Protein AF-A0A8T0HP61-F1 (afdb_monomer)

Structure (mmCIF, N/CA/C/O backbone):
data_AF-A0A8T0HP61-F1
#
_entry.id   AF-A0A8T0HP61-F1
#
loop_
_atom_site.group_PDB
_atom_site.id
_atom_site.type_symbol
_atom_site.label_atom_id
_atom_site.label_alt_id
_atom_site.label_comp_id
_atom_site.label_asym_id
_atom_site.label_entity_id
_atom_site.label_seq_id
_atom_site.pdbx_PDB_ins_code
_atom_site.Cartn_x
_atom_site.Cartn_y
_atom_site.Cartn_z
_atom_site.occupancy
_atom_site.B_iso_or_equiv
_atom_site.auth_seq_id
_atom_site.auth_comp_id
_atom_site.auth_asym_id
_atom_site.auth_atom_id
_atom_site.pdbx_PDB_model_num
ATOM 1 N N . MET A 1 1 ? 28.532 12.326 -23.381 1.00 39.38 1 MET A N 1
ATOM 2 C CA . MET A 1 1 ? 27.988 12.342 -22.011 1.00 39.38 1 MET A CA 1
ATOM 3 C C . MET A 1 1 ? 27.301 11.007 -21.810 1.00 39.38 1 MET A C 1
ATOM 5 O O . MET A 1 1 ? 26.330 10.750 -22.505 1.00 39.38 1 MET A O 1
ATOM 9 N N . ALA A 1 2 ? 27.880 10.115 -21.007 1.00 41.31 2 ALA A N 1
ATOM 10 C CA . ALA A 1 2 ? 27.218 8.866 -20.651 1.00 41.31 2 ALA A CA 1
ATOM 11 C C . ALA A 1 2 ? 26.231 9.195 -19.528 1.00 41.31 2 ALA A C 1
ATOM 13 O O . ALA A 1 2 ? 26.648 9.679 -18.479 1.00 41.31 2 ALA A O 1
ATOM 14 N N . ILE A 1 3 ? 24.940 9.030 -19.795 1.00 49.06 3 ILE A N 1
ATOM 15 C CA . ILE A 1 3 ? 23.896 9.109 -18.774 1.00 49.06 3 ILE A CA 1
ATOM 16 C C . ILE A 1 3 ? 24.109 7.867 -17.904 1.00 49.06 3 ILE A C 1
ATOM 18 O O . ILE A 1 3 ? 24.114 6.752 -18.430 1.00 49.06 3 ILE A O 1
ATOM 22 N N . LEU A 1 4 ? 24.427 8.059 -16.623 1.00 43.94 4 LEU A N 1
ATOM 23 C CA . LEU A 1 4 ? 24.568 6.949 -15.682 1.00 43.94 4 LEU A CA 1
ATOM 24 C C . LEU A 1 4 ? 23.217 6.221 -15.562 1.00 43.94 4 LEU A C 1
ATOM 26 O O . LEU A 1 4 ? 22.179 6.869 -15.705 1.00 43.94 4 LEU A O 1
ATOM 30 N N . PRO A 1 5 ? 23.216 4.893 -15.351 1.00 51.53 5 PRO A N 1
ATOM 31 C CA . PRO A 1 5 ? 21.982 4.149 -15.139 1.00 51.53 5 PRO A CA 1
ATOM 32 C C . PRO A 1 5 ? 21.289 4.693 -13.887 1.00 51.53 5 PRO A C 1
ATOM 34 O O . PRO A 1 5 ? 21.941 4.849 -12.858 1.00 51.53 5 PRO A O 1
ATOM 37 N N . THR A 1 6 ? 19.995 4.988 -13.992 1.00 61.50 6 THR A N 1
ATOM 38 C CA . THR A 1 6 ? 19.115 5.222 -12.843 1.00 61.50 6 THR A CA 1
ATOM 39 C C . THR A 1 6 ? 19.265 4.043 -11.890 1.00 61.50 6 THR A C 1
ATOM 41 O O . THR A 1 6 ? 18.970 2.903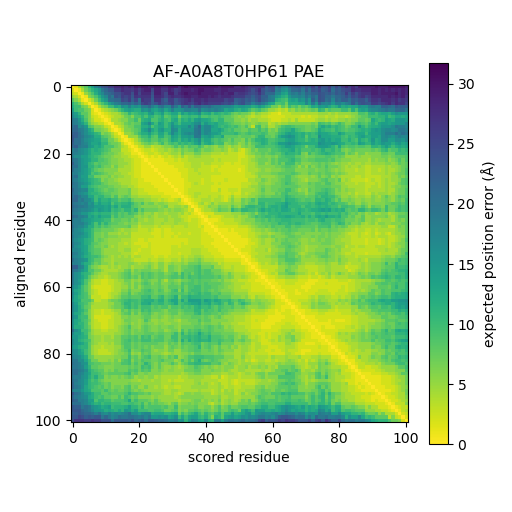 -12.262 1.00 61.50 6 THR A O 1
ATOM 44 N N . ASN A 1 7 ? 19.801 4.279 -10.697 1.00 72.06 7 ASN A N 1
ATOM 45 C CA . ASN A 1 7 ? 20.188 3.214 -9.782 1.00 72.06 7 ASN A CA 1
ATOM 46 C C . ASN A 1 7 ? 19.023 2.902 -8.837 1.00 72.06 7 ASN A C 1
ATOM 48 O O . ASN A 1 7 ? 19.121 3.017 -7.620 1.00 72.06 7 ASN A O 1
ATOM 52 N N . ASN A 1 8 ? 17.900 2.488 -9.427 1.00 81.88 8 ASN A N 1
ATOM 53 C CA . ASN A 1 8 ? 16.704 2.138 -8.674 1.00 81.88 8 ASN A CA 1
ATOM 54 C C . ASN A 1 8 ? 16.952 0.868 -7.848 1.00 81.88 8 ASN A C 1
ATOM 56 O O . ASN A 1 8 ? 17.342 -0.171 -8.390 1.00 81.88 8 ASN A O 1
ATOM 60 N N . VAL A 1 9 ? 16.694 0.935 -6.544 1.00 86.75 9 VAL A N 1
ATOM 61 C CA . VAL A 1 9 ? 16.863 -0.198 -5.627 1.00 86.75 9 VAL A CA 1
ATOM 62 C C . VAL A 1 9 ? 15.515 -0.868 -5.416 1.00 86.75 9 VAL A C 1
ATOM 64 O O . VAL A 1 9 ? 14.582 -0.244 -4.923 1.00 86.75 9 VAL A O 1
ATOM 67 N N . VAL A 1 10 ? 15.411 -2.148 -5.767 1.00 88.00 10 VAL A N 1
ATOM 68 C CA . VAL A 1 10 ? 14.237 -2.960 -5.425 1.00 88.00 10 VAL A CA 1
ATOM 69 C C . VAL A 1 10 ? 14.323 -3.303 -3.943 1.00 88.00 10 VAL A C 1
ATOM 71 O O . VAL A 1 10 ? 15.300 -3.912 -3.506 1.00 88.00 10 VAL A O 1
ATOM 74 N N . LEU A 1 11 ? 13.319 -2.894 -3.180 1.00 85.44 11 LEU A N 1
ATOM 75 C CA . LEU A 1 11 ? 13.176 -3.214 -1.769 1.00 85.44 11 LEU A CA 1
ATOM 76 C C . LEU A 1 11 ? 12.427 -4.546 -1.630 1.00 85.44 11 LEU A C 1
ATOM 78 O O . LEU A 1 11 ? 11.582 -4.898 -2.459 1.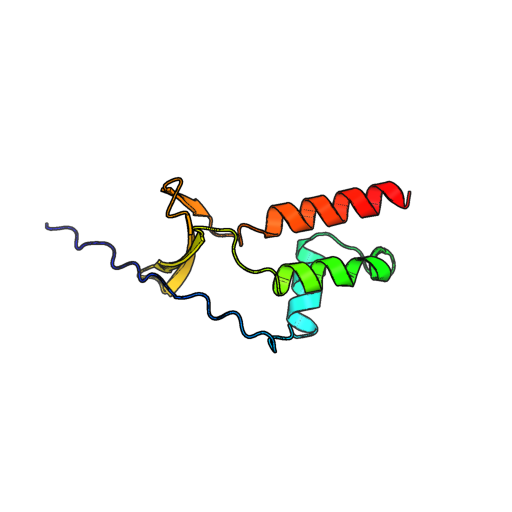00 85.44 11 LEU A O 1
ATOM 82 N N . GLU A 1 12 ? 12.759 -5.309 -0.593 1.00 78.38 12 GLU A N 1
ATOM 83 C CA . GLU A 1 12 ? 11.943 -6.455 -0.199 1.00 78.38 12 GLU A CA 1
ATOM 84 C C . GLU A 1 12 ? 10.818 -5.964 0.704 1.00 78.38 12 GLU A C 1
ATOM 86 O O . GLU A 1 12 ? 11.031 -5.154 1.606 1.00 78.38 12 GLU A O 1
ATOM 91 N N . GLU A 1 13 ? 9.604 -6.420 0.415 1.00 73.88 13 GLU A N 1
ATOM 92 C CA . GLU A 1 13 ? 8.464 -6.181 1.282 1.00 73.88 13 GLU A CA 1
ATOM 93 C C . GLU A 1 13 ? 8.594 -7.108 2.497 1.00 73.88 13 GLU A C 1
ATOM 95 O O . GLU A 1 13 ? 8.365 -8.316 2.407 1.00 73.88 13 GLU A O 1
ATOM 100 N N . GLU A 1 14 ? 9.013 -6.554 3.632 1.00 70.00 14 GLU A N 1
ATOM 101 C CA . GLU A 1 14 ? 8.982 -7.258 4.911 1.00 70.00 14 GLU A CA 1
ATOM 102 C C . GLU A 1 14 ? 7.613 -7.040 5.557 1.00 70.00 14 GLU A C 1
ATOM 104 O O . GLU A 1 14 ? 7.404 -6.100 6.324 1.00 70.00 14 GLU A O 1
ATOM 109 N N . ILE A 1 15 ? 6.658 -7.909 5.221 1.00 66.50 15 ILE A N 1
ATOM 110 C CA . ILE A 1 15 ? 5.364 -7.953 5.903 1.00 66.50 15 ILE A CA 1
ATOM 111 C C . ILE A 1 15 ? 5.613 -8.532 7.299 1.00 66.50 15 ILE A C 1
ATOM 113 O O . ILE A 1 15 ? 5.757 -9.745 7.466 1.00 66.50 15 ILE A O 1
ATOM 117 N N . ASP A 1 16 ? 5.710 -7.670 8.309 1.00 73.38 16 ASP A N 1
ATOM 118 C CA . ASP A 1 16 ? 5.676 -8.114 9.700 1.00 73.38 16 ASP A CA 1
ATOM 119 C C . ASP A 1 16 ? 4.217 -8.406 10.070 1.00 73.38 16 ASP A C 1
ATOM 121 O O . ASP A 1 16 ? 3.388 -7.501 10.122 1.00 73.38 16 ASP A O 1
ATOM 125 N N . ASP A 1 17 ? 3.892 -9.665 10.372 1.00 71.69 17 ASP A N 1
ATOM 126 C CA . ASP A 1 17 ? 2.561 -10.072 10.856 1.00 71.69 17 ASP A CA 1
ATOM 127 C C . ASP A 1 17 ? 2.120 -9.297 12.116 1.00 71.69 17 ASP A C 1
ATOM 129 O O . ASP A 1 17 ? 0.938 -9.273 12.474 1.00 71.69 17 ASP A O 1
ATOM 133 N N . LYS A 1 18 ? 3.073 -8.679 12.825 1.00 76.06 18 LYS A N 1
ATOM 134 C CA . LYS A 1 18 ? 2.846 -7.841 14.007 1.00 76.06 18 LYS A CA 1
ATOM 135 C C . LYS A 1 18 ? 2.771 -6.354 13.685 1.00 76.06 18 LYS A C 1
ATOM 137 O O . LYS A 1 18 ? 2.614 -5.566 14.619 1.00 76.06 18 LYS A O 1
ATOM 142 N N . PHE A 1 19 ? 2.893 -5.969 12.416 1.00 80.88 19 PHE A N 1
ATOM 143 C CA . PHE A 1 19 ? 2.699 -4.594 11.998 1.00 80.88 19 PHE A CA 1
ATOM 144 C C . PHE A 1 19 ? 1.279 -4.165 12.361 1.00 80.88 19 PHE A C 1
ATOM 146 O O . PHE A 1 19 ? 0.276 -4.766 11.956 1.00 80.88 19 PHE A O 1
ATOM 153 N N . GLU A 1 20 ? 1.219 -3.127 13.181 1.00 82.88 20 GLU A N 1
ATOM 1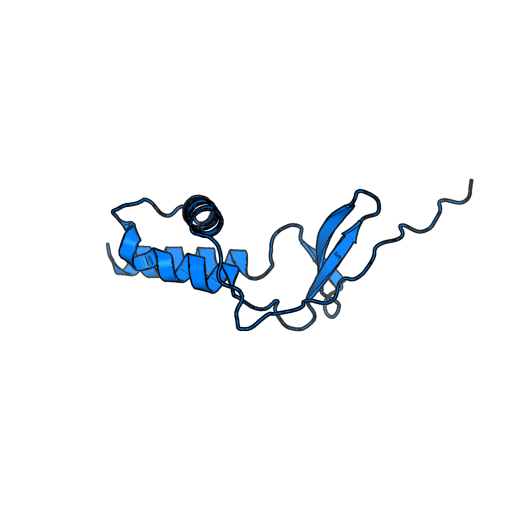54 C CA . GLU A 1 20 ? -0.011 -2.485 13.583 1.00 82.88 20 GLU A CA 1
ATOM 155 C C . GLU A 1 20 ? 0.115 -1.012 13.204 1.00 82.88 20 GLU A C 1
ATOM 157 O O . GLU A 1 20 ? 0.949 -0.328 13.808 1.00 82.88 20 GLU A O 1
ATOM 162 N N . PRO A 1 21 ? -0.653 -0.534 12.206 1.00 86.25 21 PRO A N 1
ATOM 163 C CA . PRO A 1 21 ? -0.632 0.874 11.856 1.00 86.25 21 PRO A CA 1
ATOM 164 C C . PRO A 1 21 ? -1.012 1.704 13.078 1.00 86.25 21 PRO A C 1
ATOM 166 O O . PRO A 1 21 ? -1.918 1.361 13.847 1.00 86.25 21 PRO A O 1
ATOM 169 N N . SER A 1 22 ? -0.296 2.803 13.269 1.00 89.00 22 SER A N 1
ATOM 170 C CA . SER A 1 22 ? -0.624 3.773 14.300 1.00 89.00 22 SER A CA 1
ATOM 171 C C . SER A 1 22 ? -2.001 4.390 14.044 1.00 89.00 22 SER A C 1
ATOM 173 O O . SER A 1 22 ? -2.519 4.400 12.926 1.00 89.00 22 SER A O 1
ATOM 175 N N . GLU A 1 23 ? -2.610 4.940 15.094 1.00 88.00 23 GLU A N 1
ATOM 176 C CA . GLU A 1 23 ? -3.893 5.636 14.960 1.00 88.00 23 GLU A CA 1
ATOM 177 C C . GLU A 1 23 ? -3.791 6.840 14.009 1.00 88.00 23 GLU A C 1
ATOM 179 O O . GLU A 1 23 ? -4.746 7.140 13.298 1.00 88.00 23 GLU A O 1
ATOM 184 N N . GLU A 1 24 ? -2.626 7.493 13.949 1.00 88.81 24 GLU A N 1
ATOM 185 C CA . GLU A 1 24 ? -2.354 8.588 13.013 1.00 88.81 24 GLU A CA 1
ATOM 186 C C . GLU A 1 24 ? -2.343 8.100 11.561 1.00 88.81 24 GLU A C 1
ATOM 188 O O . GLU A 1 24 ? -3.095 8.640 10.753 1.00 88.81 24 GLU A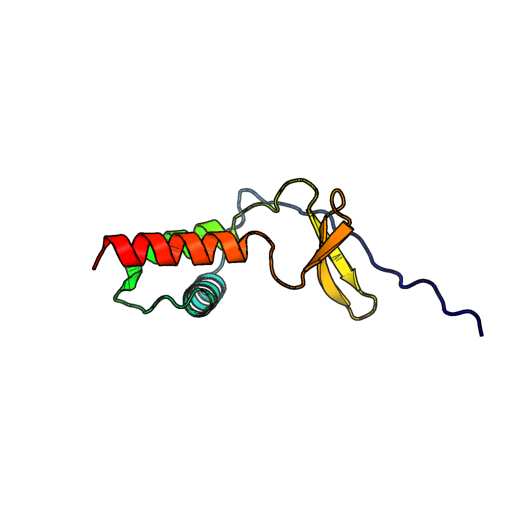 O 1
ATOM 193 N N . GLU A 1 25 ? -1.590 7.041 11.244 1.00 87.94 25 GLU A N 1
ATOM 194 C CA . GLU A 1 25 ? -1.570 6.442 9.897 1.00 87.94 25 GLU A CA 1
ATOM 195 C C . GLU A 1 25 ? -2.963 5.966 9.479 1.00 87.94 25 GLU A C 1
ATOM 197 O O . GLU A 1 25 ? -3.413 6.216 8.360 1.00 87.94 25 GLU A O 1
ATOM 202 N N . LEU A 1 26 ? -3.687 5.335 10.406 1.00 89.69 26 LEU A N 1
ATOM 203 C CA . LEU A 1 26 ? -5.055 4.899 10.175 1.00 89.69 26 LEU A CA 1
ATOM 204 C C . LEU A 1 26 ? -5.974 6.085 9.866 1.00 89.69 26 LEU A C 1
ATOM 206 O O . LEU A 1 26 ? -6.724 6.036 8.897 1.00 89.69 26 LEU A O 1
ATOM 210 N N . MET A 1 27 ? -5.913 7.160 10.653 1.00 87.69 27 MET A N 1
ATOM 211 C CA . MET A 1 27 ? -6.719 8.368 10.448 1.00 87.69 27 MET A CA 1
ATOM 212 C C . MET A 1 27 ? -6.385 9.083 9.137 1.00 87.69 27 MET A C 1
ATOM 214 O O . MET A 1 27 ? -7.287 9.600 8.472 1.00 87.69 27 MET A O 1
ATOM 218 N N . GLU A 1 28 ? -5.109 9.137 8.759 1.00 89.44 28 GLU A N 1
ATOM 219 C CA . GLU A 1 28 ? -4.683 9.679 7.470 1.00 89.44 28 GLU A CA 1
ATOM 220 C C . GLU A 1 28 ? -5.251 8.853 6.321 1.00 89.44 28 GLU A C 1
ATOM 222 O O . GLU A 1 28 ? -5.838 9.419 5.398 1.00 89.44 28 GLU A O 1
ATOM 227 N N . TYR A 1 29 ? -5.174 7.526 6.417 1.00 87.75 29 TYR A N 1
ATOM 228 C CA . TYR A 1 29 ? -5.694 6.632 5.392 1.00 87.75 29 TYR A CA 1
ATOM 229 C C . TYR A 1 29 ? -7.227 6.660 5.314 1.00 87.75 29 TYR A C 1
ATOM 231 O O . TYR A 1 29 ? -7.781 6.740 4.225 1.00 87.75 29 TYR A O 1
ATOM 239 N N . VAL A 1 30 ? -7.933 6.725 6.449 1.00 88.88 30 VAL A N 1
ATOM 240 C CA . VAL A 1 30 ? -9.392 6.952 6.517 1.00 88.88 30 VAL A CA 1
ATOM 241 C C . VAL A 1 30 ? -9.778 8.222 5.751 1.00 88.88 30 VAL A C 1
ATOM 243 O O . VAL A 1 30 ? -10.672 8.192 4.903 1.00 88.88 30 VAL A O 1
ATOM 246 N N . ARG A 1 31 ? -9.073 9.336 5.990 1.00 86.38 31 ARG A N 1
ATOM 247 C CA . ARG A 1 31 ? -9.309 10.600 5.268 1.00 86.38 31 ARG A CA 1
ATOM 248 C C . ARG A 1 31 ? -8.980 10.483 3.787 1.00 86.38 31 ARG A C 1
ATOM 250 O O . ARG A 1 31 ? -9.683 11.057 2.961 1.00 86.38 31 ARG A O 1
ATOM 257 N N . TRP A 1 32 ? -7.921 9.756 3.456 1.00 85.62 32 TRP A N 1
ATOM 258 C CA . TRP A 1 32 ? -7.480 9.543 2.085 1.00 85.62 32 TRP A CA 1
ATOM 259 C C . TRP A 1 32 ? -8.465 8.683 1.278 1.00 85.62 32 TRP A C 1
ATOM 261 O O . TRP A 1 32 ? -8.730 8.984 0.115 1.00 85.62 32 TRP A O 1
ATOM 271 N N . LEU A 1 33 ? -9.086 7.683 1.915 1.00 85.06 33 LEU A N 1
ATOM 272 C CA . LEU A 1 33 ? -10.193 6.897 1.357 1.00 85.06 33 LEU A CA 1
ATOM 273 C C . LEU A 1 33 ? -11.492 7.711 1.221 1.00 85.06 33 LEU A C 1
ATOM 275 O O . LEU A 1 33 ? -12.431 7.249 0.581 1.00 85.06 33 LEU A O 1
ATOM 279 N N . GLY A 1 34 ? -11.558 8.916 1.795 1.00 84.00 34 GLY A N 1
ATOM 280 C CA . GLY A 1 34 ? -12.740 9.777 1.748 1.00 84.00 34 GLY A CA 1
ATOM 281 C C . GLY A 1 34 ? -13.820 9.416 2.770 1.00 84.00 34 GLY A C 1
ATOM 282 O O . GLY A 1 34 ? -14.957 9.859 2.621 1.00 84.00 34 GLY A O 1
ATOM 283 N N . MET A 1 35 ? -13.480 8.642 3.805 1.00 84.44 35 MET A N 1
ATOM 284 C CA . MET A 1 35 ? -14.402 8.311 4.894 1.00 84.44 35 MET A CA 1
ATOM 285 C C . MET A 1 35 ? -14.632 9.526 5.806 1.00 84.44 35 MET A C 1
ATOM 287 O O . MET A 1 35 ? -13.696 10.254 6.153 1.00 84.44 35 MET A O 1
ATOM 291 N N . SER A 1 36 ? -15.878 9.725 6.232 1.00 82.75 36 SER A N 1
ATOM 292 C CA . SER A 1 36 ? -16.285 10.779 7.164 1.00 82.75 36 SER A CA 1
ATOM 293 C C . SER A 1 36 ? -16.576 10.187 8.536 1.00 82.75 36 SER A C 1
ATOM 295 O O . SER A 1 36 ? -17.435 9.329 8.679 1.00 82.75 36 SER A O 1
ATOM 297 N N . LEU A 1 37 ? -15.857 10.637 9.565 1.00 81.94 37 LEU A N 1
ATOM 298 C CA . LEU A 1 37 ? -16.131 10.252 10.951 1.00 81.94 37 LEU A CA 1
ATOM 299 C C . LEU A 1 37 ? -17.027 11.300 11.631 1.00 81.94 37 LEU A C 1
ATOM 301 O O . LEU A 1 37 ? -16.742 12.495 11.491 1.00 81.94 37 LEU A O 1
ATOM 305 N N . PRO A 1 38 ? -18.011 10.881 12.457 1.00 84.62 38 PRO A N 1
ATOM 306 C CA . PRO A 1 38 ? -18.243 9.518 12.963 1.00 84.62 38 PRO A CA 1
ATOM 307 C C . PRO A 1 38 ? -19.113 8.606 12.075 1.00 84.62 38 PRO A C 1
ATOM 309 O O . PRO A 1 38 ? -19.358 7.468 12.461 1.00 84.62 38 PRO A O 1
ATOM 312 N N . GLU A 1 39 ? -19.598 9.073 10.928 1.00 82.12 39 GLU A N 1
ATOM 313 C CA . GLU A 1 39 ? -20.578 8.358 10.097 1.00 82.12 39 GLU A CA 1
ATOM 314 C C . GLU A 1 39 ? -20.060 7.008 9.563 1.00 82.12 39 GLU A C 1
ATOM 316 O O . GLU A 1 39 ? -20.762 6.005 9.634 1.00 82.12 39 GLU A O 1
ATOM 321 N N . ASP A 1 40 ? -18.809 6.966 9.109 1.00 83.62 40 ASP A N 1
ATOM 322 C CA . ASP A 1 40 ? -18.123 5.792 8.563 1.00 83.62 40 ASP A CA 1
ATOM 323 C C . ASP A 1 40 ? -17.236 5.103 9.622 1.00 83.62 40 ASP A C 1
ATOM 325 O O . ASP A 1 40 ? -16.280 4.398 9.290 1.00 83.62 40 ASP A O 1
ATOM 329 N N . GLN A 1 41 ? -17.508 5.302 10.920 1.00 84.88 41 GLN A N 1
ATOM 330 C CA . GLN A 1 41 ? -16.698 4.699 11.988 1.00 84.88 41 GLN A CA 1
ATOM 331 C C . GLN A 1 41 ? -16.692 3.163 11.914 1.00 84.88 41 GLN A C 1
ATOM 333 O O . GLN A 1 41 ? -15.663 2.533 12.168 1.00 84.88 41 GLN A O 1
ATOM 338 N N . ASP A 1 42 ? -17.804 2.575 11.474 1.00 84.94 42 ASP A N 1
ATOM 339 C CA . ASP A 1 42 ? -17.941 1.138 11.232 1.00 84.94 42 ASP A CA 1
ATOM 340 C C . ASP A 1 42 ? -17.179 0.653 9.984 1.00 84.94 42 ASP A C 1
ATOM 342 O O . ASP A 1 42 ? -17.068 -0.552 9.776 1.00 84.94 42 ASP A O 1
ATOM 346 N N . LEU A 1 43 ? -16.622 1.556 9.166 1.00 85.19 43 LEU A N 1
ATOM 347 C CA . LEU A 1 43 ? -15.816 1.252 7.975 1.00 85.19 43 LEU A CA 1
ATOM 348 C C . LEU A 1 43 ? -14.308 1.443 8.209 1.00 85.19 43 LEU A C 1
ATOM 350 O O . LEU A 1 43 ? -13.503 1.057 7.364 1.00 85.19 43 LEU A O 1
ATOM 354 N N . VAL A 1 44 ? -13.891 1.960 9.372 1.00 86.62 44 VAL A N 1
ATOM 355 C CA . VAL A 1 44 ? -12.470 2.196 9.711 1.00 86.62 44 VAL A CA 1
ATOM 356 C C . VAL A 1 44 ? -11.633 0.912 9.659 1.00 86.62 44 VAL A C 1
ATOM 358 O O . VAL A 1 44 ? -10.435 0.955 9.379 1.00 86.62 44 VAL A O 1
ATOM 361 N N . TRP A 1 45 ? -12.243 -0.256 9.875 1.00 88.38 45 TRP A N 1
ATOM 362 C CA . TRP A 1 45 ? -11.543 -1.534 9.722 1.00 88.38 45 TRP A CA 1
ATOM 363 C C . TRP A 1 45 ? -11.055 -1.771 8.282 1.00 88.38 45 TRP A C 1
ATOM 365 O O . TRP A 1 45 ? -10.015 -2.400 8.117 1.00 88.38 45 TRP A O 1
ATOM 375 N N . ILE A 1 46 ? -11.729 -1.226 7.258 1.00 87.69 46 ILE A N 1
ATOM 376 C CA . ILE A 1 46 ? -11.311 -1.318 5.846 1.00 87.69 46 ILE A CA 1
ATOM 377 C C . ILE A 1 46 ? -9.989 -0.574 5.650 1.00 87.69 46 ILE A C 1
ATOM 379 O O . ILE A 1 46 ? -9.080 -1.086 5.004 1.00 87.69 46 ILE A O 1
ATOM 383 N N . ALA A 1 47 ? -9.856 0.608 6.259 1.00 88.38 47 ALA A N 1
ATOM 384 C CA . ALA A 1 47 ? -8.620 1.382 6.230 1.00 88.38 47 ALA A CA 1
ATOM 385 C C . ALA A 1 47 ? -7.466 0.621 6.906 1.00 88.38 47 ALA A C 1
ATOM 387 O O . ALA A 1 47 ? -6.356 0.565 6.381 1.00 88.38 47 ALA A O 1
ATOM 388 N N . ARG A 1 48 ? -7.743 -0.027 8.044 1.00 88.00 48 ARG A N 1
ATOM 389 C CA . ARG A 1 48 ? -6.758 -0.851 8.758 1.00 88.00 48 ARG A CA 1
ATOM 390 C C . ARG A 1 48 ? -6.309 -2.055 7.936 1.00 88.00 48 ARG A C 1
ATOM 392 O O . ARG A 1 48 ? -5.116 -2.330 7.876 1.00 88.00 48 ARG A O 1
ATOM 399 N N . GLU A 1 49 ? -7.248 -2.754 7.307 1.00 88.19 49 GLU A N 1
ATOM 400 C CA . GLU A 1 49 ? -6.935 -3.869 6.411 1.00 88.19 49 GLU A CA 1
ATOM 401 C C . GLU A 1 49 ? -6.141 -3.394 5.192 1.00 88.19 49 GLU A C 1
ATOM 403 O O . GLU A 1 49 ? -5.230 -4.097 4.776 1.00 88.19 49 GLU A O 1
ATOM 408 N N . GLY A 1 50 ? -6.423 -2.197 4.665 1.00 86.81 50 GLY A N 1
ATOM 409 C CA . GLY A 1 50 ? -5.678 -1.606 3.553 1.00 86.81 50 GLY A CA 1
ATOM 410 C C . GLY A 1 50 ? -4.224 -1.297 3.872 1.00 86.81 50 GLY A C 1
ATOM 411 O O . GLY A 1 50 ? -3.342 -1.664 3.102 1.00 86.81 50 GLY A O 1
ATOM 412 N N 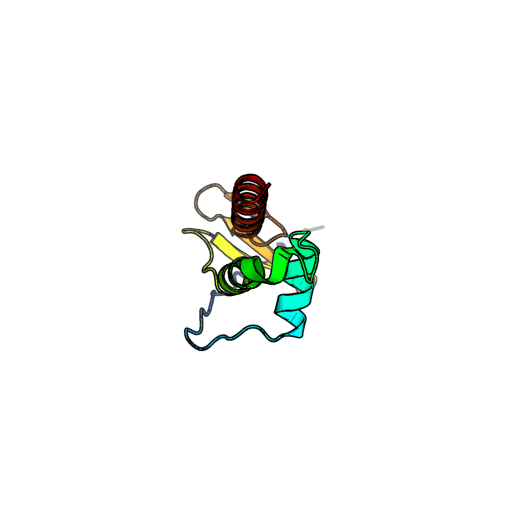. LEU A 1 51 ? -3.959 -0.729 5.050 1.00 85.88 51 LEU A N 1
ATOM 413 C CA . LEU A 1 51 ? -2.594 -0.473 5.524 1.00 85.88 51 LEU A CA 1
ATOM 414 C C . LEU A 1 51 ? -1.806 -1.753 5.828 1.00 85.88 51 LEU A C 1
ATOM 416 O O . LEU A 1 51 ? -0.579 -1.741 5.806 1.00 85.88 51 LEU A O 1
ATOM 420 N N . LYS A 1 52 ? -2.500 -2.850 6.140 1.00 85.94 52 LYS A N 1
ATOM 421 C CA . LYS A 1 52 ? -1.893 -4.163 6.405 1.00 85.94 52 LYS A CA 1
ATOM 422 C C . LYS A 1 52 ? -1.892 -5.074 5.181 1.00 85.94 52 LYS A C 1
ATOM 424 O O . LYS A 1 52 ? -1.430 -6.212 5.272 1.00 85.94 52 LYS A O 1
ATOM 429 N N . ALA A 1 53 ? -2.455 -4.612 4.068 1.00 84.94 53 ALA A N 1
ATOM 430 C CA . ALA A 1 53 ? -2.624 -5.423 2.885 1.00 84.94 53 ALA A CA 1
ATOM 431 C C . ALA A 1 53 ? -1.253 -5.730 2.284 1.00 84.94 53 ALA A C 1
ATOM 433 O O . ALA A 1 53 ? -0.515 -4.794 1.979 1.00 84.94 53 ALA A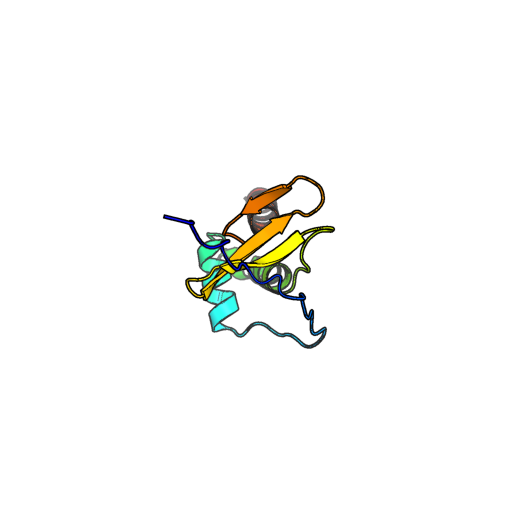 O 1
ATO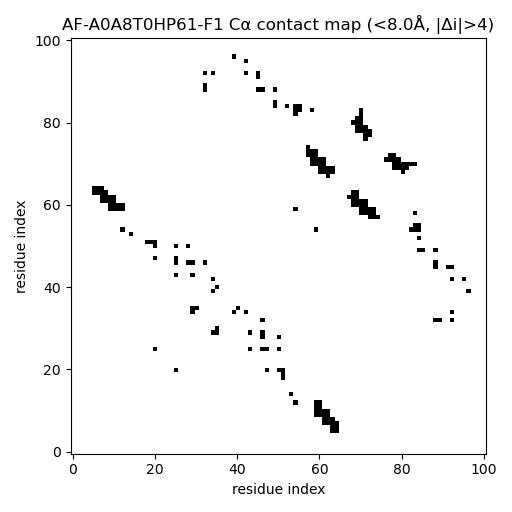M 434 N N . PRO A 1 54 ? -0.920 -7.010 2.065 1.00 84.00 54 PRO A N 1
ATOM 435 C CA . PRO A 1 54 ? 0.291 -7.343 1.341 1.00 84.00 54 PRO A CA 1
ATOM 436 C C . PRO A 1 54 ? 0.195 -6.815 -0.090 1.00 84.00 54 PRO A C 1
ATOM 438 O O . PRO A 1 54 ? -0.896 -6.775 -0.680 1.00 84.00 54 PRO A O 1
ATOM 441 N N . LEU A 1 55 ? 1.337 -6.475 -0.679 1.00 83.88 55 LEU A N 1
ATOM 442 C CA . LEU A 1 55 ? 1.389 -6.141 -2.090 1.00 83.88 55 LEU A CA 1
ATOM 443 C C . LEU A 1 55 ? 0.863 -7.311 -2.939 1.00 83.88 55 LEU A C 1
ATOM 445 O O . LEU A 1 55 ? 1.106 -8.488 -2.638 1.00 83.88 55 LEU A O 1
ATOM 449 N N . PRO A 1 56 ? 0.152 -7.025 -4.045 1.00 83.88 56 PRO A N 1
ATOM 450 C CA . PRO A 1 56 ? -0.312 -8.073 -4.932 1.00 83.88 56 PRO A CA 1
ATOM 451 C C . PRO A 1 56 ? 0.879 -8.800 -5.560 1.00 83.88 56 PRO A C 1
ATOM 453 O O . PRO A 1 56 ? 1.984 -8.263 -5.678 1.00 83.88 56 PRO A O 1
ATOM 456 N N . ALA A 1 57 ? 0.641 -10.023 -6.035 1.00 82.06 57 ALA A N 1
ATOM 457 C CA . ALA A 1 57 ? 1.683 -10.823 -6.666 1.00 82.06 57 ALA A CA 1
ATOM 458 C C . ALA A 1 57 ? 2.440 -10.022 -7.741 1.00 82.06 57 ALA A C 1
ATOM 460 O O . ALA A 1 57 ? 1.837 -9.334 -8.566 1.00 82.06 57 ALA A O 1
ATOM 461 N N . TYR A 1 58 ? 3.767 -10.163 -7.735 1.00 86.50 58 TYR A N 1
ATOM 462 C CA . TYR A 1 58 ? 4.700 -9.512 -8.660 1.00 86.50 58 TYR A CA 1
ATOM 463 C C . TYR A 1 58 ? 4.888 -8.003 -8.479 1.00 86.50 58 TYR A C 1
ATOM 465 O O . TYR A 1 58 ? 5.730 -7.446 -9.179 1.00 86.50 58 TYR A O 1
ATOM 473 N N . TRP A 1 59 ? 4.197 -7.349 -7.545 1.00 90.19 59 TRP A N 1
ATOM 474 C CA . TRP A 1 59 ? 4.529 -5.983 -7.150 1.00 90.19 59 TRP A CA 1
ATOM 475 C C . TRP A 1 59 ? 5.658 -5.977 -6.127 1.00 90.19 59 TRP A C 1
ATOM 477 O O . TRP A 1 59 ? 5.705 -6.829 -5.242 1.00 90.19 59 TRP A O 1
ATOM 487 N N . LYS A 1 60 ? 6.576 -5.019 -6.250 1.00 88.88 60 LYS A N 1
ATOM 488 C CA . LYS A 1 60 ? 7.564 -4.731 -5.205 1.00 88.88 60 LYS A CA 1
ATOM 489 C C . LYS A 1 60 ? 7.766 -3.228 -5.047 1.00 88.88 60 LYS A C 1
ATOM 491 O O . LYS A 1 60 ? 7.673 -2.513 -6.050 1.00 88.88 60 LYS A O 1
ATOM 496 N N . PRO A 1 61 ? 8.085 -2.757 -3.831 1.00 89.75 61 PRO A N 1
ATOM 497 C CA . PRO A 1 61 ? 8.521 -1.392 -3.636 1.00 89.75 61 PRO A CA 1
ATOM 498 C C . PRO A 1 61 ? 9.918 -1.221 -4.236 1.00 89.75 61 PRO A C 1
ATOM 500 O O . PRO A 1 61 ? 10.813 -2.044 -4.061 1.00 89.75 61 PRO A O 1
ATOM 503 N N . CYS A 1 62 ? 10.105 -0.133 -4.954 1.00 89.75 62 CYS A N 1
ATOM 504 C CA . CYS A 1 62 ? 11.347 0.287 -5.560 1.00 89.75 62 CYS A CA 1
ATOM 505 C C . CYS A 1 62 ? 11.636 1.704 -5.086 1.00 89.75 62 CYS A C 1
ATOM 507 O O . CYS A 1 62 ? 10.740 2.534 -4.966 1.00 89.75 62 CYS A O 1
ATOM 509 N N . ARG A 1 63 ? 12.902 1.988 -4.826 1.00 89.06 63 ARG A N 1
ATOM 510 C CA . ARG A 1 63 ? 13.370 3.308 -4.434 1.00 89.06 63 ARG A CA 1
ATOM 511 C C . ARG A 1 63 ? 14.123 3.950 -5.588 1.00 89.06 63 ARG A C 1
ATOM 513 O O . ARG A 1 63 ? 14.981 3.294 -6.182 1.00 89.06 63 ARG A O 1
ATOM 520 N N . THR A 1 64 ? 13.788 5.192 -5.916 1.00 87.88 64 THR A N 1
ATOM 521 C CA . THR A 1 64 ? 14.508 5.997 -6.912 1.00 87.88 64 THR A CA 1
ATOM 522 C C . THR A 1 64 ? 15.810 6.556 -6.335 1.00 87.88 64 THR A C 1
ATOM 524 O O . THR A 1 64 ? 16.042 6.528 -5.126 1.00 87.88 64 THR A O 1
ATOM 527 N N . ASP A 1 65 ? 16.661 7.104 -7.202 1.00 87.38 65 ASP A N 1
ATOM 528 C CA . ASP A 1 65 ? 17.877 7.818 -6.784 1.00 87.38 65 ASP A CA 1
ATOM 529 C C . ASP A 1 65 ? 17.579 9.039 -5.885 1.00 87.38 65 ASP A C 1
ATOM 531 O O . ASP A 1 65 ? 18.437 9.454 -5.107 1.00 87.38 65 ASP A O 1
ATOM 535 N N . ASP A 1 66 ? 16.356 9.575 -5.959 1.00 86.75 66 ASP A N 1
ATOM 536 C CA . ASP A 1 66 ? 15.866 10.703 -5.161 1.00 86.75 66 ASP A CA 1
ATOM 537 C C . ASP A 1 66 ? 15.274 10.270 -3.797 1.00 86.75 66 ASP A C 1
ATOM 539 O O . ASP A 1 66 ? 14.666 11.079 -3.101 1.00 86.75 66 ASP A O 1
ATOM 543 N N . ASP A 1 67 ? 15.469 9.004 -3.395 1.00 83.62 67 ASP A N 1
ATOM 544 C CA . ASP A 1 67 ? 14.932 8.382 -2.166 1.00 83.62 67 ASP A CA 1
ATOM 545 C C . ASP A 1 67 ? 13.388 8.297 -2.133 1.00 83.62 67 ASP A C 1
ATOM 547 O O . ASP A 1 67 ? 12.788 8.063 -1.085 1.00 83.62 67 ASP A O 1
ATOM 551 N N . GLU A 1 68 ? 12.730 8.418 -3.291 1.00 88.50 68 GLU A N 1
ATOM 552 C CA . GLU A 1 68 ? 11.277 8.261 -3.420 1.00 88.50 68 GLU A CA 1
ATOM 553 C C . GLU A 1 68 ? 10.899 6.787 -3.613 1.00 88.50 68 GLU A C 1
ATOM 555 O O . GLU A 1 68 ? 11.543 6.058 -4.373 1.00 88.50 68 GLU A O 1
ATOM 560 N N . ILE A 1 69 ? 9.833 6.341 -2.942 1.00 88.94 69 ILE A N 1
ATOM 561 C CA . ILE A 1 69 ? 9.308 4.977 -3.073 1.00 88.94 69 ILE A CA 1
ATOM 562 C C . ILE A 1 69 ? 8.203 4.957 -4.129 1.00 88.94 69 ILE A C 1
ATOM 564 O O . ILE A 1 69 ? 7.263 5.745 -4.077 1.00 88.94 69 ILE A O 1
ATOM 568 N N . TYR A 1 70 ? 8.304 4.018 -5.061 1.00 89.38 70 TYR A N 1
ATOM 569 C CA . TYR A 1 70 ? 7.265 3.673 -6.024 1.00 89.38 70 TYR A CA 1
ATOM 570 C C . TYR A 1 70 ? 7.100 2.155 -6.070 1.00 89.38 70 TYR A C 1
ATOM 572 O O . TYR A 1 70 ? 7.998 1.411 -5.688 1.00 89.38 70 TYR A O 1
ATOM 580 N N . TYR A 1 71 ? 5.973 1.668 -6.562 1.00 89.31 71 TYR A N 1
ATOM 581 C CA . TYR A 1 71 ? 5.703 0.243 -6.694 1.00 89.31 71 TYR A CA 1
ATOM 582 C C . TYR A 1 71 ? 5.834 -0.170 -8.155 1.00 89.31 71 TYR A C 1
ATOM 584 O O . TYR A 1 71 ? 5.314 0.494 -9.052 1.00 89.31 71 TYR A O 1
ATOM 592 N N . PHE A 1 72 ? 6.537 -1.272 -8.406 1.00 89.06 72 PHE A N 1
ATOM 593 C CA . PHE A 1 72 ? 6.756 -1.801 -9.749 1.00 89.06 72 PHE A CA 1
ATOM 594 C C . PHE A 1 72 ? 6.235 -3.229 -9.869 1.00 89.06 72 PHE A C 1
ATOM 596 O O . PHE A 1 72 ? 6.553 -4.084 -9.040 1.00 89.06 72 PHE A O 1
ATOM 603 N N . ASN A 1 73 ? 5.473 -3.498 -10.926 1.00 89.88 73 ASN A N 1
ATOM 604 C CA . ASN A 1 73 ? 4.974 -4.816 -11.270 1.00 89.88 73 ASN A CA 1
ATOM 605 C C . ASN A 1 73 ? 5.962 -5.538 -12.197 1.00 89.88 73 ASN A C 1
ATOM 607 O O . ASN A 1 73 ? 6.104 -5.212 -13.374 1.00 89.88 73 ASN A O 1
ATOM 611 N N . PHE A 1 74 ? 6.611 -6.580 -11.688 1.00 86.69 74 PHE A N 1
ATOM 612 C CA . PHE A 1 74 ? 7.596 -7.381 -12.418 1.00 86.69 74 PHE A CA 1
ATOM 613 C C . PHE A 1 74 ? 6.984 -8.310 -13.476 1.00 86.69 74 PHE A C 1
ATOM 615 O O . PHE A 1 74 ? 7.721 -8.872 -14.287 1.00 86.69 74 PHE A O 1
ATOM 622 N N . MET A 1 75 ? 5.663 -8.495 -13.471 1.00 90.06 75 MET A N 1
ATOM 623 C CA . MET A 1 75 ? 4.948 -9.295 -14.462 1.00 90.06 75 MET A CA 1
ATOM 624 C C . MET A 1 75 ? 4.495 -8.446 -15.655 1.00 90.06 75 MET A C 1
ATOM 626 O O . MET A 1 75 ? 4.750 -8.835 -16.793 1.00 90.06 75 MET A O 1
ATOM 630 N N . SER A 1 76 ? 3.816 -7.320 -15.414 1.00 89.12 76 SER A N 1
ATOM 631 C CA . SER A 1 76 ? 3.292 -6.455 -16.483 1.00 89.12 76 SER A CA 1
ATOM 632 C C . SER A 1 76 ? 4.290 -5.394 -16.951 1.00 89.12 76 SER A C 1
ATOM 634 O O . SER A 1 76 ? 4.224 -4.965 -18.102 1.00 89.12 76 SER A O 1
ATOM 636 N N . GLY A 1 77 ? 5.242 -5.012 -16.096 1.00 87.56 77 GLY A N 1
ATOM 637 C CA . G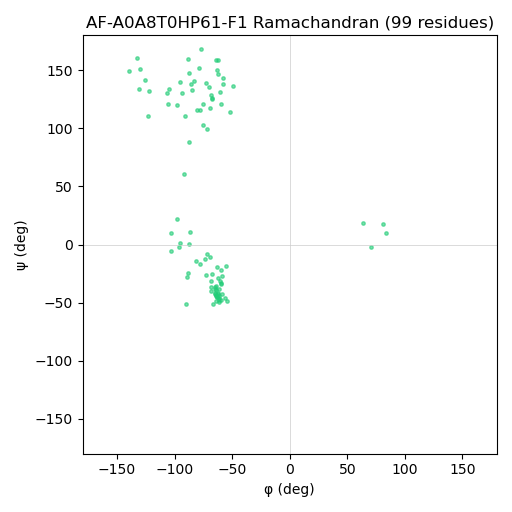LY A 1 77 ? 6.155 -3.893 -16.327 1.00 87.56 77 GLY A CA 1
ATOM 638 C C . GLY A 1 77 ? 5.574 -2.527 -15.948 1.00 87.56 77 GLY A C 1
ATOM 639 O O . GLY A 1 77 ? 6.178 -1.510 -16.285 1.00 87.56 77 GLY A O 1
ATOM 640 N N . ASP A 1 78 ? 4.419 -2.496 -15.276 1.00 88.38 78 ASP A N 1
ATOM 641 C CA . ASP A 1 78 ? 3.776 -1.257 -14.835 1.00 88.38 78 ASP A CA 1
ATOM 642 C C . ASP A 1 78 ? 4.423 -0.693 -13.564 1.00 88.38 78 ASP A C 1
ATOM 644 O O . ASP A 1 78 ? 4.938 -1.427 -12.720 1.00 88.38 78 ASP A O 1
ATOM 648 N N . SER A 1 79 ? 4.355 0.627 -13.404 1.00 88.88 79 SER A N 1
ATOM 649 C CA . SER A 1 79 ? 4.843 1.343 -12.225 1.00 88.88 79 SER A CA 1
ATOM 650 C C . SER A 1 79 ? 3.781 2.302 -11.709 1.00 88.88 79 SER A C 1
ATOM 652 O O . SER A 1 79 ? 3.231 3.074 -12.498 1.00 88.88 79 SER A O 1
ATOM 654 N N . VAL A 1 80 ? 3.545 2.306 -10.402 1.00 89.75 80 VAL A N 1
ATOM 655 C CA . VAL A 1 80 ? 2.630 3.241 -9.737 1.00 89.75 80 VAL A CA 1
ATOM 656 C C . VAL A 1 80 ? 3.315 3.890 -8.541 1.00 89.75 80 VAL A C 1
ATOM 658 O O . VAL A 1 80 ? 4.213 3.313 -7.937 1.00 89.75 80 VAL A O 1
ATOM 661 N N . TRP A 1 81 ? 2.899 5.108 -8.214 1.00 89.12 81 TRP A N 1
ATOM 662 C CA . TRP A 1 81 ? 3.400 5.844 -7.049 1.00 89.12 81 TRP A CA 1
ATOM 663 C C . TRP A 1 81 ? 2.584 5.552 -5.784 1.00 89.12 81 TRP A C 1
ATOM 665 O O . TRP A 1 81 ? 3.112 5.614 -4.681 1.00 89.12 81 TRP A O 1
ATOM 675 N N . GLU A 1 82 ? 1.306 5.216 -5.953 1.00 84.38 82 GLU A N 1
ATOM 676 C CA . GLU A 1 82 ? 0.393 4.823 -4.874 1.00 84.38 82 GLU A CA 1
ATOM 677 C C . GLU A 1 82 ? 0.477 3.316 -4.619 1.00 84.38 82 GLU A C 1
ATOM 679 O O . GLU A 1 82 ? 0.912 2.563 -5.494 1.00 84.38 82 GLU A O 1
ATOM 684 N N . HIS A 1 83 ? 0.053 2.853 -3.443 1.00 80.56 83 HIS A N 1
ATOM 685 C CA . HIS A 1 83 ? 0.069 1.424 -3.167 1.00 80.56 83 HIS A CA 1
ATOM 686 C C . HIS A 1 83 ? -0.981 0.731 -4.062 1.00 80.56 83 HIS A C 1
ATOM 688 O O . HIS A 1 83 ? -2.134 1.162 -4.119 1.00 80.56 83 HIS A O 1
ATOM 694 N N . PRO A 1 84 ? -0.629 -0.337 -4.801 1.00 82.06 84 PRO A N 1
ATOM 695 C CA . PRO A 1 84 ? -1.511 -0.937 -5.808 1.00 82.06 84 PRO A CA 1
ATOM 696 C C . PRO A 1 84 ? -2.804 -1.528 -5.225 1.00 82.06 84 PRO A C 1
ATOM 698 O O . PRO A 1 84 ? -3.773 -1.713 -5.959 1.00 82.06 84 PRO A O 1
ATOM 701 N N . CYS A 1 85 ? -2.854 -1.805 -3.917 1.00 81.88 85 CYS A N 1
ATOM 702 C CA . CYS A 1 85 ? -4.094 -2.213 -3.253 1.00 81.88 85 CYS A CA 1
ATOM 703 C C . CYS A 1 85 ? -5.000 -1.032 -2.882 1.00 81.88 85 CYS A C 1
ATOM 705 O O . CYS A 1 85 ? -6.169 -1.247 -2.580 1.00 81.88 85 CYS A O 1
ATOM 707 N N . ASP A 1 86 ? -4.518 0.208 -2.913 1.00 82.50 86 ASP A N 1
ATOM 708 C CA . ASP A 1 86 ? -5.299 1.344 -2.432 1.00 82.50 86 ASP A CA 1
ATOM 709 C C . ASP A 1 86 ? -6.562 1.595 -3.263 1.00 82.50 86 ASP A C 1
ATOM 711 O O . ASP A 1 86 ? -7.616 1.957 -2.738 1.00 82.50 86 ASP A O 1
ATOM 715 N N . GLU A 1 87 ? -6.484 1.385 -4.579 1.00 80.25 87 GLU A N 1
ATOM 716 C CA . GLU A 1 87 ? -7.653 1.462 -5.458 1.00 80.25 87 GLU A CA 1
ATOM 717 C C . GLU A 1 87 ? -8.712 0.418 -5.080 1.00 80.25 87 GLU A C 1
ATOM 719 O O . GLU A 1 87 ? -9.905 0.722 -5.064 1.00 80.25 87 GLU A O 1
ATOM 724 N N . TYR A 1 88 ? -8.278 -0.783 -4.687 1.00 82.12 88 TYR A N 1
ATOM 725 C CA . TYR A 1 88 ? -9.174 -1.827 -4.203 1.00 82.12 88 TYR A CA 1
ATOM 726 C C . TYR A 1 88 ? -9.876 -1.402 -2.908 1.00 82.12 88 TYR A C 1
ATOM 728 O O . TYR A 1 88 ? -11.100 -1.470 -2.841 1.00 82.12 88 TYR A O 1
ATOM 736 N N . TYR A 1 89 ? -9.150 -0.889 -1.909 1.00 83.25 89 TYR A N 1
ATOM 737 C CA . TYR A 1 89 ? -9.762 -0.471 -0.640 1.00 83.25 89 TYR A CA 1
ATOM 738 C C . TYR A 1 89 ? -10.671 0.756 -0.777 1.00 83.25 89 TYR A C 1
ATOM 740 O O . TYR A 1 89 ? -11.695 0.822 -0.094 1.00 83.25 89 TYR A O 1
ATOM 748 N N . ARG A 1 90 ? -10.377 1.677 -1.708 1.00 82.69 90 ARG A N 1
ATOM 749 C CA . ARG A 1 90 ? -11.314 2.750 -2.096 1.00 82.69 90 ARG A CA 1
ATOM 750 C C . ARG A 1 90 ? -12.609 2.186 -2.674 1.00 82.69 90 ARG A C 1
ATOM 752 O O . ARG A 1 90 ? -13.688 2.612 -2.276 1.00 82.69 90 ARG A O 1
ATOM 759 N N . CYS A 1 91 ? -12.510 1.210 -3.574 1.00 82.38 91 CYS A N 1
ATOM 760 C CA . CYS A 1 91 ? -13.681 0.565 -4.166 1.00 82.38 91 CYS A CA 1
ATOM 761 C C . CYS A 1 91 ? -14.518 -0.168 -3.106 1.00 82.38 91 CYS A C 1
ATOM 763 O O . CYS A 1 91 ? -15.730 0.019 -3.044 1.00 82.38 91 CYS A O 1
ATOM 765 N N . VAL A 1 92 ? -13.865 -0.925 -2.217 1.00 82.94 92 VAL A N 1
ATOM 766 C CA . VAL A 1 92 ? -14.520 -1.637 -1.110 1.00 82.94 92 VAL A CA 1
ATOM 767 C C . VAL A 1 92 ? -15.239 -0.656 -0.182 1.00 82.94 92 VAL A C 1
ATOM 769 O O . VAL A 1 92 ? -16.412 -0.856 0.119 1.00 82.94 92 VAL A O 1
ATOM 772 N N . GLN A 1 93 ? -14.583 0.433 0.234 1.00 83.50 93 GLN A N 1
ATOM 773 C CA . GLN A 1 93 ? -15.223 1.477 1.042 1.00 83.50 93 GLN A CA 1
ATOM 774 C C . GLN A 1 93 ? -16.463 2.047 0.349 1.00 83.50 93 GLN A C 1
ATOM 776 O O . GLN A 1 93 ? -17.507 2.175 0.988 1.00 83.50 93 GLN A O 1
ATOM 781 N N . GLN A 1 94 ? -16.364 2.362 -0.943 1.00 80.75 94 GLN A N 1
ATOM 782 C CA . GLN A 1 94 ? -17.469 2.932 -1.704 1.00 80.75 94 GLN A CA 1
ATOM 783 C C . GLN A 1 94 ? -18.638 1.948 -1.829 1.00 80.75 94 GLN A C 1
ATOM 785 O O . GLN A 1 94 ? -19.786 2.349 -1.669 1.00 80.75 94 GLN A O 1
ATOM 790 N N . GLU A 1 95 ? -18.361 0.669 -2.084 1.00 80.88 95 GLU A N 1
ATOM 791 C CA . GLU A 1 95 ? -19.376 -0.382 -2.171 1.00 80.88 95 GLU A CA 1
ATOM 792 C C . GLU A 1 95 ? -20.123 -0.548 -0.842 1.00 80.88 95 GLU A C 1
ATOM 794 O O . GLU A 1 95 ? -21.350 -0.468 -0.823 1.00 80.88 95 GLU A O 1
ATOM 799 N N . PHE A 1 96 ? -19.402 -0.661 0.279 1.00 80.75 96 PHE A N 1
ATOM 800 C CA . PHE A 1 96 ? -20.029 -0.729 1.601 1.00 80.75 96 PHE A CA 1
ATOM 801 C C . PHE A 1 96 ? -20.834 0.535 1.915 1.00 80.75 96 PHE A C 1
ATOM 803 O O . PHE A 1 96 ? -21.969 0.433 2.369 1.00 80.75 96 PHE A O 1
ATOM 810 N N . HIS A 1 97 ? -20.302 1.726 1.631 1.00 77.81 97 HIS A N 1
ATOM 811 C CA . HIS A 1 97 ? -21.025 2.978 1.865 1.00 77.81 97 HIS A CA 1
ATOM 812 C C . HIS A 1 97 ? -22.343 3.044 1.067 1.00 77.81 97 HIS A C 1
ATOM 814 O O . HIS A 1 97 ? -23.333 3.567 1.571 1.00 77.81 97 HIS A O 1
ATOM 820 N N . LEU A 1 98 ? -22.389 2.468 -0.143 1.00 73.94 98 LEU A N 1
ATOM 821 C CA . LEU A 1 98 ? -23.607 2.370 -0.957 1.00 73.94 98 LEU A CA 1
ATOM 822 C C . LEU A 1 98 ? -24.627 1.346 -0.428 1.00 73.94 98 LEU A C 1
ATOM 824 O O . LEU A 1 98 ? -25.816 1.498 -0.697 1.00 73.94 98 LEU A O 1
ATOM 828 N N . GLU A 1 99 ? -24.202 0.313 0.302 1.00 65.38 99 GLU A N 1
ATOM 829 C CA . GLU A 1 99 ? -25.120 -0.663 0.911 1.00 65.38 99 GLU A CA 1
ATOM 830 C C . GLU A 1 99 ? -25.806 -0.141 2.185 1.00 65.38 99 GLU A C 1
ATOM 832 O O . GLU A 1 99 ? -26.827 -0.691 2.604 1.00 65.38 99 GLU A O 1
ATOM 837 N N . PHE A 1 100 ? -25.276 0.928 2.789 1.00 60.69 100 PHE A N 1
ATOM 838 C CA . PHE A 1 100 ? -25.790 1.519 4.030 1.00 60.69 100 PHE A CA 1
ATOM 839 C C . PHE A 1 100 ? -26.602 2.821 3.837 1.00 60.69 100 PHE A C 1
ATOM 841 O O . PHE A 1 100 ? -26.962 3.453 4.835 1.00 60.69 100 PHE A O 1
ATOM 848 N N . ILE A 1 101 ? -26.947 3.195 2.593 1.00 55.91 101 ILE A N 1
ATOM 849 C CA . ILE A 1 101 ? -27.855 4.318 2.241 1.00 55.91 101 ILE A CA 1
ATOM 850 C C . ILE A 1 101 ? -29.268 3.877 1.850 1.00 55.91 101 ILE A C 1
ATOM 852 O O . ILE A 1 101 ? -29.429 2.855 1.149 1.00 55.91 101 ILE A O 1
#

InterPro domains:
  IPR001202 WW domain [PF00397] (55-84)
  IPR001202 WW domain [PS50020] (53-86)
  IPR001202 WW domain [cd00201] (59-86)
  IPR036020 WW domain superfamily [SSF51045] (44-85)
  IPR053233 Plasmodium ABRA-related [PTHR21715] (8-90)

Solvent-accessible surface area (backbone atoms only — not comparable to full-atom values): 6256 Å² tota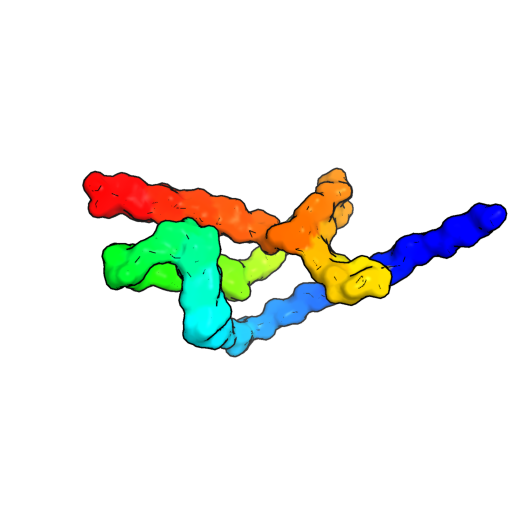l; per-residue (Å²): 134,83,80,73,78,84,67,60,44,77,48,81,83,80,82,54,92,79,70,69,81,49,72,65,58,37,52,52,44,31,52,70,61,66,54,51,81,76,82,40,56,91,50,48,62,53,38,50,49,52,77,64,51,76,74,57,91,54,47,37,46,28,29,43,82,84,74,45,68,30,34,35,28,78,78,82,70,49,73,41,73,60,66,86,60,52,65,55,45,39,49,51,51,53,54,55,58,59,73,76,107

Nearest PDB structures (foldseek):
  7o0s-assembly1_B  TM=9.094E-01  e=7.200E-10  Homo sapiens
  7o3b-assembly3_I  TM=9.085E-01  e=2.637E-09  Homo sapiens
  7nwj-assembly1_A  TM=7.934E-01  e=9.808E-10  Homo sapiens
  7o06-assembly2_D  TM=8.863E-01  e=8.025E-09  Homo sapiens
  6jk1-assembly1_A  TM=8.533E-01  e=4.399E-02  Mus musculus

Mean predicted aligned error: 8.01 Å

Secondary structure (DSSP, 8-state):
--PPP--PEEPP----TT----HHHHHHHHHHTT--TTTTGGGHHHHHHHHTPPPPTTEEEEE-TTS-EEEEETTT--EESS-TTHHHHHHHHHHHHHHT-

pLDDT: mean 81.66, std 10.7, range [39.38, 90.19]

Radius of gyration: 16.5 Å; Cα contacts (8 Å, |Δi|>4): 109; chains: 1; bounding box: 56×23×37 Å

Sequence (101 aa):
MAILPTNNVVLEEEIDDKFEPSEEELMEYVRWLGMSLPEDQDLVWIAREGLKAPLPAYWKPCRTDDDEIYYFNFMSGDSVWEHPCDEYYRCVQQEFHLEFI

Foldseek 3Di:
DDDDPFPKAWDDDPLDPPDFDDPVQLVVQCVVLVHDPPVCVVVSVLSRCLVNPDQPPQWTWIATPVRQTWIARNPPRDIGSDRPCSVVSSVVSVVVVVVVD

Organism: Ceratodon purpureus (NCBI:txid3225)